Protein AF-A0A966ZCV1-F1 (afdb_monomer)

pLDDT: mean 72.0, std 21.23, range [34.12, 98.06]

Foldseek 3Di:
DDDDDDDDDDDDDDDDDDDDDPPPPPDDQDPCNVVVVLVPDVVVVVPVPPDDLQPDEEELQVQDLANVSSLVSCVVSVYQEYEAAAHRVPRHGPLPDDLVVVVVSLVVCVVSNHAYDDDDDPVPPPRPSVVPSCVVNHD

Solvent-accessible surface area (backbone atoms only — not comparable to full-atom values): 8885 Å² total; per-residue (Å²): 135,89,85,87,84,88,81,88,85,89,81,83,83,87,85,91,82,78,92,72,85,79,76,79,73,82,73,81,73,49,74,65,55,53,52,52,56,44,71,74,34,74,63,51,64,73,51,72,76,71,82,46,54,59,70,40,68,46,50,38,56,77,61,16,68,37,62,68,44,20,51,51,43,32,60,76,63,49,38,34,33,32,28,84,57,34,43,35,78,71,68,46,49,55,81,75,52,57,68,70,59,54,51,50,54,49,50,54,37,48,77,69,65,38,38,71,54,75,88,88,44,89,93,63,70,85,57,73,68,55,70,61,62,50,61,74,63,76,112

Secondary structure (DSSP, 8-state):
------------------------------HHHHHHHHHTSHHHHHHTT---GGG-EEEHHHH-SSHHHHHHHHHHTT--EEE-SB-TTT--BGGGS-HHHHHHHHHHHHHTTPEEE----GGGTT-TTHHHHGGGT--

Nearest PDB structures (foldseek):
  7wub-assembly1_D  TM=2.943E-01  e=2.366E+00  Homo sapiens
  7wub-assembly1_A  TM=2.943E-01  e=2.366E+00  Homo sapiens
  7wub-assembly1_C  TM=2.943E-01  e=2.221E+00  Homo sapiens
  8u8i-assembly1_A  TM=2.867E-01  e=3.243E+00  Saccharomyces cerevisiae
  8u9c-assembly1_E  TM=2.258E-01  e=7.841E+00  Saccharomyces cerevisiae

Structure (mmCIF, N/CA/C/O backbone):
data_AF-A0A966ZCV1-F1
#
_entry.id   AF-A0A966ZCV1-F1
#
loop_
_atom_site.group_PDB
_atom_site.id
_atom_site.type_symbol
_atom_site.label_atom_id
_atom_site.label_alt_id
_atom_site.label_comp_id
_atom_site.label_asym_id
_atom_site.label_entity_id
_atom_site.label_seq_id
_atom_site.pdbx_PDB_ins_code
_atom_site.Cartn_x
_atom_site.Cartn_y
_atom_site.Cartn_z
_atom_site.occupancy
_atom_site.B_iso_or_equiv
_atom_site.auth_seq_id
_atom_site.auth_comp_id
_atom_site.auth_asym_id
_atom_site.auth_atom_id
_atom_site.pdbx_PDB_model_num
ATOM 1 N N . MET A 1 1 ? 57.402 56.698 11.425 1.00 35.59 1 MET A N 1
ATOM 2 C CA . MET A 1 1 ? 58.345 57.294 10.450 1.00 35.59 1 MET A CA 1
ATOM 3 C C . MET A 1 1 ? 59.356 56.207 10.117 1.00 35.59 1 MET A C 1
ATOM 5 O O . MET A 1 1 ? 59.869 55.633 11.069 1.00 35.59 1 MET A O 1
ATOM 9 N N . PRO A 1 2 ? 59.518 55.816 8.841 1.00 43.66 2 PRO A N 1
ATOM 10 C CA . PRO A 1 2 ? 59.877 56.729 7.763 1.00 43.66 2 PRO A CA 1
ATOM 11 C C . PRO A 1 2 ? 58.831 56.840 6.648 1.00 43.66 2 PRO A C 1
ATOM 13 O O . PRO A 1 2 ? 58.009 55.958 6.423 1.00 43.66 2 PRO A O 1
ATOM 16 N N . VAL A 1 3 ? 58.894 57.990 5.987 1.00 44.41 3 VAL A N 1
ATOM 17 C CA . VAL A 1 3 ? 58.173 58.397 4.782 1.00 44.41 3 VAL A CA 1
ATOM 18 C C . VAL A 1 3 ? 59.139 58.252 3.615 1.00 44.41 3 VAL A C 1
ATOM 20 O O . VAL A 1 3 ? 60.256 58.739 3.738 1.00 44.41 3 VAL A O 1
ATOM 23 N N . TRP A 1 4 ? 58.694 57.692 2.488 1.00 34.38 4 TRP A N 1
ATOM 24 C CA . TRP A 1 4 ? 59.215 58.037 1.161 1.00 34.38 4 TRP A CA 1
ATOM 25 C C . TRP A 1 4 ? 58.061 58.090 0.149 1.00 34.38 4 TRP A C 1
ATOM 27 O O . TRP A 1 4 ? 57.163 57.251 0.154 1.00 34.38 4 TRP A O 1
ATOM 37 N N . ARG A 1 5 ? 58.071 59.159 -0.652 1.00 39.53 5 ARG A N 1
ATOM 38 C CA . ARG A 1 5 ? 57.064 59.608 -1.629 1.00 39.53 5 ARG A CA 1
ATOM 39 C C . ARG A 1 5 ? 57.612 59.422 -3.058 1.00 39.53 5 ARG A C 1
ATOM 41 O O . ARG A 1 5 ? 58.823 59.291 -3.202 1.00 39.53 5 ARG A O 1
ATOM 48 N N . ASN A 1 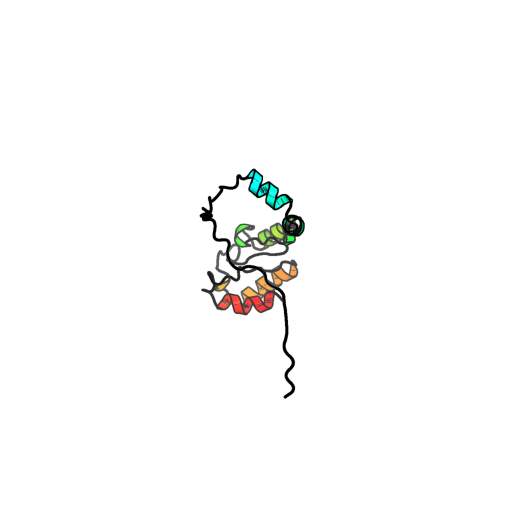6 ? 56.723 59.601 -4.050 1.00 38.50 6 ASN A N 1
ATOM 49 C CA . ASN A 1 6 ? 56.922 59.786 -5.512 1.00 38.50 6 ASN A CA 1
ATOM 50 C C . ASN A 1 6 ? 57.023 58.510 -6.377 1.00 38.50 6 ASN A C 1
ATOM 52 O O . ASN A 1 6 ? 57.717 57.584 -5.998 1.00 38.50 6 ASN A O 1
ATOM 56 N N . SER A 1 7 ? 56.441 58.386 -7.581 1.00 38.06 7 SER A N 1
ATOM 57 C CA . SER A 1 7 ? 55.589 59.244 -8.435 1.00 38.06 7 SER A CA 1
ATOM 58 C C . SER A 1 7 ? 55.124 58.437 -9.667 1.00 38.06 7 SER A C 1
ATOM 60 O O . SER A 1 7 ? 55.887 57.609 -10.150 1.00 38.06 7 SER A O 1
ATOM 62 N N . GLY A 1 8 ? 53.954 58.771 -10.236 1.00 34.47 8 GLY A N 1
ATOM 63 C CA . GLY A 1 8 ? 53.488 58.350 -11.578 1.00 34.47 8 GLY A CA 1
ATOM 64 C C . GLY A 1 8 ? 52.811 56.971 -11.592 1.00 34.47 8 GLY A C 1
ATOM 65 O O . GLY A 1 8 ? 53.382 56.002 -11.127 1.00 34.47 8 GLY A O 1
ATOM 66 N N . ILE A 1 9 ? 51.577 56.794 -12.068 1.00 38.69 9 ILE A N 1
ATOM 67 C CA . ILE A 1 9 ? 51.141 57.019 -13.451 1.00 38.69 9 ILE A CA 1
ATOM 68 C C . ILE A 1 9 ? 49.668 57.464 -13.497 1.00 38.69 9 ILE A C 1
ATOM 70 O O . ILE A 1 9 ? 48.799 56.969 -12.785 1.00 38.69 9 ILE A O 1
ATOM 74 N N . ILE A 1 10 ? 49.444 58.425 -14.386 1.00 40.06 10 ILE A N 1
ATOM 75 C CA . ILE A 1 10 ? 48.185 58.984 -14.874 1.00 40.06 10 ILE A CA 1
ATOM 76 C C . ILE A 1 10 ? 47.432 57.931 -15.697 1.00 40.06 10 ILE A C 1
ATOM 78 O O . ILE A 1 10 ? 48.041 57.354 -16.589 1.00 40.06 10 ILE A O 1
ATOM 82 N N . ALA A 1 11 ? 46.120 57.765 -15.488 1.00 35.81 11 ALA A N 1
ATOM 83 C CA . ALA A 1 11 ? 45.141 57.714 -16.586 1.00 35.81 11 ALA A CA 1
ATOM 84 C C . ALA A 1 11 ? 43.693 57.590 -16.074 1.00 35.81 11 ALA A C 1
ATOM 86 O O . ALA A 1 11 ? 43.218 56.523 -15.704 1.00 35.81 11 ALA A O 1
ATOM 87 N N . MET A 1 12 ? 43.008 58.730 -16.147 1.00 34.12 12 MET A N 1
ATOM 88 C CA . MET A 1 12 ? 41.709 58.887 -16.807 1.00 34.12 12 MET A CA 1
ATOM 89 C C . MET A 1 12 ? 40.497 58.126 -16.252 1.00 34.12 12 MET A C 1
ATOM 91 O O . MET A 1 12 ? 40.098 57.050 -16.687 1.00 34.12 12 MET A O 1
ATOM 95 N N . MET A 1 13 ? 39.832 58.838 -15.351 1.00 39.19 13 MET A N 1
ATOM 96 C CA . MET A 1 13 ? 38.402 58.764 -15.108 1.00 39.19 13 MET A CA 1
ATOM 97 C C . MET A 1 13 ? 37.639 59.413 -16.293 1.00 39.19 13 MET A C 1
ATOM 99 O O . MET A 1 13 ? 38.127 60.376 -16.883 1.00 39.19 13 MET A O 1
ATOM 103 N N . HIS A 1 14 ? 36.421 58.916 -16.544 1.00 43.47 14 HIS A N 1
ATOM 104 C CA . HIS A 1 14 ? 35.349 59.407 -17.437 1.00 43.47 14 HIS A CA 1
ATOM 105 C C . HIS A 1 14 ? 35.349 58.961 -18.912 1.00 43.47 14 HIS A C 1
ATOM 107 O O . HIS A 1 14 ? 35.950 59.580 -19.782 1.00 43.47 14 HIS A O 1
ATOM 113 N N . SER A 1 15 ? 34.476 57.992 -19.212 1.00 34.22 15 SER A N 1
ATOM 114 C CA . SER A 1 15 ? 33.626 58.070 -20.403 1.00 34.22 15 SER A CA 1
ATOM 115 C C . SER A 1 15 ? 32.217 57.579 -20.066 1.00 34.22 15 SER A C 1
ATOM 117 O O . SER A 1 15 ? 31.967 56.405 -19.801 1.00 34.22 15 SER A O 1
ATOM 119 N N . THR A 1 16 ? 31.307 58.542 -19.989 1.00 55.69 16 THR A N 1
ATOM 120 C CA . THR A 1 16 ? 29.856 58.402 -19.874 1.00 55.69 16 THR A CA 1
ATOM 121 C C . THR A 1 16 ? 29.254 58.054 -21.228 1.00 55.69 16 THR A C 1
ATOM 123 O O . THR A 1 16 ? 29.326 58.883 -22.129 1.00 55.69 16 THR A O 1
ATOM 126 N N . THR A 1 17 ? 28.628 56.883 -21.369 1.00 40.09 17 THR A N 1
ATOM 127 C CA . THR A 1 17 ? 27.528 56.532 -22.306 1.00 40.09 17 THR A CA 1
ATOM 128 C C . THR A 1 17 ? 27.367 55.004 -22.234 1.00 40.09 17 THR A C 1
ATOM 130 O O . THR A 1 17 ? 28.346 54.285 -22.156 1.00 40.09 17 THR A O 1
ATOM 133 N N . SER A 1 18 ? 26.202 54.373 -22.216 1.00 38.47 18 SER A N 1
ATOM 134 C CA . SER A 1 18 ? 24.927 54.718 -22.815 1.00 38.47 18 SER A CA 1
ATOM 135 C C . SER A 1 18 ? 23.831 53.853 -22.185 1.00 38.47 18 SER A C 1
ATOM 137 O O . SER A 1 18 ? 24.041 52.721 -21.750 1.00 38.47 18 SER A O 1
ATOM 139 N N . LEU A 1 19 ? 22.640 54.434 -22.146 1.00 50.75 19 LEU A N 1
ATOM 140 C CA . LEU A 1 19 ? 21.374 53.801 -21.822 1.00 50.75 19 LEU A CA 1
ATOM 141 C C . LEU A 1 19 ? 21.131 52.583 -22.721 1.00 50.75 19 LEU A C 1
ATOM 143 O O . LEU A 1 19 ? 20.902 52.753 -23.911 1.00 50.75 19 LEU A O 1
ATOM 147 N N . LEU A 1 20 ? 21.047 51.382 -22.152 1.00 43.78 20 LEU A N 1
ATOM 148 C CA . LEU A 1 20 ? 20.292 50.286 -22.763 1.00 43.78 20 LEU A CA 1
ATOM 149 C C . LEU A 1 20 ? 19.489 49.562 -21.685 1.00 43.78 20 LEU A C 1
ATOM 151 O O . LEU A 1 20 ? 19.873 48.543 -21.116 1.00 43.78 20 LEU A O 1
ATOM 155 N N . ARG A 1 21 ? 18.336 50.179 -21.423 1.00 50.69 21 ARG A N 1
ATOM 156 C CA . ARG A 1 21 ? 17.046 49.580 -21.077 1.00 50.69 21 ARG A CA 1
ATOM 157 C C . ARG A 1 21 ? 16.995 48.099 -21.497 1.00 50.69 21 ARG A C 1
ATOM 159 O O . ARG A 1 21 ? 16.573 47.780 -22.604 1.00 50.69 21 ARG A O 1
ATOM 166 N N . ARG A 1 22 ? 17.425 47.181 -20.622 1.00 46.59 22 ARG A N 1
ATOM 167 C CA . ARG A 1 22 ? 17.200 45.737 -20.791 1.00 46.59 22 ARG A CA 1
ATOM 168 C C . ARG A 1 22 ? 15.726 45.462 -20.518 1.00 46.59 22 ARG A C 1
ATOM 170 O O . ARG A 1 22 ? 15.335 45.054 -19.431 1.00 46.59 22 ARG A O 1
ATOM 177 N N . SER A 1 23 ? 14.903 45.731 -21.525 1.00 48.97 23 SER A N 1
ATOM 178 C CA . SER A 1 23 ? 13.577 45.147 -21.650 1.00 48.97 23 SER A CA 1
ATOM 179 C C . SER A 1 23 ? 13.747 43.630 -21.687 1.00 48.97 23 SER A C 1
ATOM 181 O O . SER A 1 23 ? 14.140 43.064 -22.709 1.00 48.97 23 SER A O 1
ATOM 183 N N . LEU A 1 24 ? 13.497 42.979 -20.554 1.00 53.31 24 LEU A N 1
ATOM 184 C CA . LEU A 1 24 ? 13.295 41.540 -20.476 1.00 53.31 24 LEU A CA 1
ATOM 185 C C . LEU A 1 24 ? 12.029 41.210 -21.273 1.00 53.31 24 LEU A C 1
ATOM 187 O O . LEU A 1 24 ? 10.924 41.185 -20.739 1.00 53.31 24 LEU A O 1
ATOM 191 N N . LEU A 1 25 ? 12.186 40.999 -22.578 1.00 52.50 25 LEU A N 1
ATOM 192 C CA . LEU A 1 25 ? 11.193 40.290 -23.367 1.00 52.50 25 LEU A CA 1
ATOM 193 C C . LEU A 1 25 ? 11.126 38.873 -22.798 1.00 52.50 25 LEU A C 1
ATOM 195 O O . LEU A 1 25 ? 12.053 38.082 -22.975 1.00 52.50 25 LEU A O 1
ATOM 199 N N . LEU A 1 26 ? 10.034 38.574 -22.095 1.00 58.66 26 LEU A N 1
ATOM 200 C CA . LEU A 1 26 ? 9.597 37.216 -21.787 1.00 58.66 26 LEU A CA 1
ATOM 201 C C . LEU A 1 26 ? 9.364 36.490 -23.117 1.00 58.66 26 LEU A C 1
ATOM 203 O O . LEU A 1 26 ? 8.262 36.467 -23.658 1.00 58.66 26 LEU A O 1
ATOM 207 N N . ARG A 1 27 ? 10.441 35.944 -23.686 1.00 68.75 27 ARG A N 1
ATOM 208 C CA . ARG A 1 27 ? 10.376 35.038 -24.829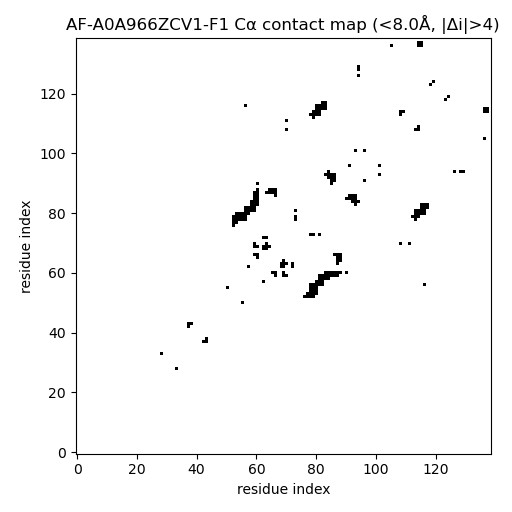 1.00 68.75 27 ARG A CA 1
ATOM 209 C C . ARG A 1 27 ? 9.625 33.791 -24.371 1.00 68.75 27 ARG A C 1
ATOM 211 O O . ARG A 1 27 ? 10.090 33.085 -23.478 1.00 68.75 27 ARG A O 1
ATOM 218 N N . SER A 1 28 ? 8.472 33.525 -24.974 1.00 72.69 28 SER A N 1
ATOM 219 C CA . SER A 1 28 ? 7.804 32.236 -24.838 1.00 72.69 28 SER A CA 1
ATOM 220 C C . SER A 1 28 ? 8.681 31.178 -25.505 1.00 72.69 28 SER A C 1
ATOM 222 O O . SER A 1 28 ? 8.914 31.212 -26.710 1.00 72.69 28 SER A O 1
ATOM 224 N N . LEU A 1 29 ? 9.220 30.256 -24.709 1.00 76.75 29 LEU A N 1
ATOM 225 C CA . LEU A 1 29 ? 9.943 29.109 -25.249 1.00 76.75 29 LEU A CA 1
ATOM 226 C C . LEU A 1 29 ? 8.937 28.177 -25.921 1.00 76.75 29 LEU A C 1
ATOM 228 O O . LEU A 1 29 ? 7.934 27.787 -25.317 1.00 76.75 29 LEU A O 1
ATOM 232 N N . SER A 1 30 ? 9.204 27.784 -27.162 1.00 82.00 30 SER A N 1
ATOM 233 C CA . SER A 1 30 ? 8.428 26.731 -27.805 1.00 82.00 30 SER A CA 1
ATOM 234 C C . SER A 1 30 ? 8.668 25.395 -27.095 1.00 82.00 30 SER A C 1
ATOM 236 O O . SER A 1 30 ? 9.737 25.141 -26.534 1.00 82.00 30 SER A O 1
ATOM 238 N N . ARG A 1 31 ? 7.691 24.478 -27.159 1.00 72.44 31 ARG A N 1
ATOM 239 C CA . ARG A 1 31 ? 7.836 23.117 -26.604 1.00 72.44 31 ARG A CA 1
ATOM 240 C C . ARG A 1 31 ? 9.115 22.433 -27.108 1.00 72.44 31 ARG A C 1
ATOM 242 O O . ARG A 1 31 ? 9.744 21.701 -26.358 1.00 72.44 31 ARG A O 1
ATOM 249 N N . ARG A 1 32 ? 9.513 22.679 -28.361 1.00 76.75 32 ARG A N 1
ATOM 250 C CA . ARG A 1 32 ? 10.725 22.100 -28.961 1.00 76.75 32 ARG A CA 1
ATOM 251 C C . ARG A 1 32 ? 12.005 22.695 -28.379 1.00 76.75 32 ARG A C 1
ATOM 253 O O . ARG A 1 32 ? 12.934 21.942 -28.122 1.00 76.75 32 ARG A O 1
ATOM 260 N N . GLU A 1 33 ? 12.040 23.997 -28.114 1.00 77.12 33 GLU A N 1
ATOM 261 C CA . GLU A 1 33 ? 13.178 24.647 -27.449 1.00 77.12 33 GLU A CA 1
ATOM 262 C C . GLU A 1 33 ? 13.291 24.211 -25.984 1.00 77.12 33 GLU A C 1
ATOM 264 O O . GLU A 1 33 ? 14.386 23.912 -25.509 1.00 77.12 33 GLU A O 1
ATOM 269 N N . LEU A 1 34 ? 12.163 24.073 -25.281 1.00 72.81 34 LEU A N 1
ATOM 270 C CA . LEU A 1 34 ? 12.137 23.531 -23.920 1.00 72.81 34 LEU A CA 1
ATOM 271 C C . LEU A 1 34 ? 12.634 22.075 -23.878 1.00 72.81 34 LEU A C 1
ATOM 273 O O . LEU A 1 34 ? 13.466 21.719 -23.051 1.00 72.81 34 LEU A O 1
ATOM 277 N N . LEU A 1 35 ? 12.170 21.223 -24.795 1.00 74.81 35 LEU A N 1
ATOM 278 C CA . LEU A 1 35 ? 12.628 19.833 -24.870 1.00 74.81 35 LEU A CA 1
ATOM 279 C C . LEU A 1 35 ? 14.095 19.722 -25.328 1.00 74.81 35 LEU A C 1
ATOM 281 O O . LEU A 1 35 ? 14.825 18.872 -24.823 1.00 74.81 35 LEU A O 1
ATOM 285 N N . GLY A 1 36 ? 14.545 20.590 -26.238 1.00 71.00 36 GLY A N 1
ATOM 286 C CA . GLY A 1 36 ? 15.928 20.633 -26.723 1.00 71.00 36 GLY A CA 1
ATOM 287 C C . GLY A 1 36 ? 16.924 21.091 -25.654 1.00 71.00 36 GLY A C 1
ATOM 288 O O . GLY A 1 36 ? 17.992 20.501 -25.512 1.00 71.00 36 GLY A O 1
ATOM 289 N N . THR A 1 37 ? 16.552 22.087 -24.845 1.00 64.81 37 THR A N 1
ATOM 290 C CA . THR A 1 37 ? 17.359 22.551 -23.701 1.00 64.81 37 THR A CA 1
ATOM 291 C C . THR A 1 37 ? 17.445 21.506 -22.587 1.00 64.81 37 THR A C 1
ATOM 293 O O . THR A 1 37 ? 18.511 21.325 -22.002 1.00 64.81 37 THR A O 1
ATOM 296 N N . LEU A 1 38 ? 16.372 20.746 -22.343 1.00 59.53 38 LEU A N 1
ATOM 297 C CA . LEU A 1 38 ? 16.390 19.612 -21.414 1.00 59.53 38 LEU A CA 1
ATOM 298 C C . LEU A 1 38 ? 17.258 18.448 -21.916 1.00 59.53 38 LEU A C 1
ATOM 300 O O . LEU A 1 38 ? 17.905 17.789 -21.108 1.00 59.53 38 LEU A O 1
ATOM 304 N N . ALA A 1 39 ? 17.319 18.201 -23.227 1.00 59.06 39 ALA A N 1
ATOM 305 C CA . ALA A 1 39 ? 18.124 17.118 -23.798 1.00 59.06 39 ALA A CA 1
ATOM 306 C C . ALA A 1 39 ? 19.644 17.329 -23.647 1.00 59.06 39 ALA A C 1
ATOM 308 O O . ALA A 1 39 ? 20.383 16.348 -23.577 1.00 59.06 39 ALA A O 1
ATOM 309 N N . ALA A 1 40 ? 20.102 18.583 -23.563 1.00 58.47 40 ALA A N 1
ATOM 310 C CA . ALA A 1 40 ? 21.506 18.945 -23.341 1.00 58.47 40 ALA A CA 1
ATOM 311 C C . ALA A 1 40 ? 21.873 19.116 -21.852 1.00 58.47 40 ALA A C 1
ATOM 313 O O . ALA A 1 40 ? 23.045 19.293 -21.519 1.00 58.47 40 ALA A O 1
ATOM 314 N N . ALA A 1 41 ? 20.895 19.066 -20.940 1.00 59.34 41 ALA A N 1
ATOM 315 C CA . ALA A 1 41 ? 21.141 19.201 -19.512 1.00 59.34 41 ALA A CA 1
ATOM 316 C C . ALA A 1 41 ? 21.666 17.873 -18.920 1.00 59.34 41 ALA A C 1
ATOM 318 O O . ALA A 1 41 ? 20.984 16.849 -19.036 1.00 59.34 41 ALA A O 1
ATOM 319 N N . PRO A 1 42 ? 22.795 17.867 -18.179 1.00 59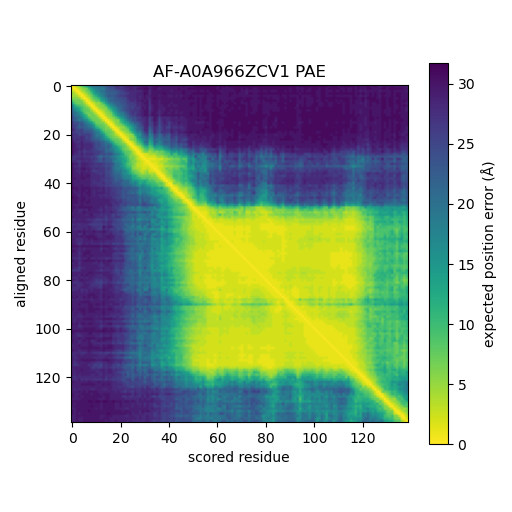.56 42 PRO A N 1
ATOM 320 C CA . PRO A 1 42 ? 23.292 16.682 -17.460 1.00 59.56 42 PRO A CA 1
ATOM 321 C C . PRO A 1 42 ? 22.242 16.062 -16.522 1.00 59.56 42 PRO A C 1
ATOM 323 O O . PRO A 1 42 ? 22.253 14.864 -16.240 1.00 59.56 42 PRO A O 1
ATOM 326 N N . LEU A 1 43 ? 21.288 16.883 -16.071 1.00 56.25 43 LEU A N 1
ATOM 327 C CA . LEU A 1 43 ? 20.161 16.478 -15.240 1.00 56.25 43 LEU A CA 1
ATOM 328 C C . LEU A 1 43 ? 19.229 15.484 -15.947 1.00 56.25 43 LEU A C 1
ATOM 330 O O . LEU A 1 43 ? 18.767 14.548 -15.303 1.00 56.25 43 LEU A O 1
ATOM 334 N N . ALA A 1 44 ? 18.986 15.608 -17.255 1.00 54.81 44 ALA A N 1
ATOM 335 C CA . ALA A 1 44 ? 18.119 14.668 -17.968 1.00 54.81 44 ALA A CA 1
ATOM 336 C C . ALA A 1 44 ? 18.726 13.256 -18.023 1.00 54.81 44 ALA A C 1
ATOM 338 O O . ALA A 1 44 ? 18.004 12.268 -17.883 1.00 54.81 44 ALA A O 1
ATOM 339 N N . GLN A 1 45 ? 20.055 13.147 -18.120 1.00 58.12 45 GLN A N 1
ATOM 340 C CA . GLN A 1 45 ? 20.765 11.871 -18.006 1.00 58.12 45 GLN A CA 1
ATOM 341 C C . GLN A 1 45 ? 20.676 11.305 -16.576 1.00 58.12 45 GLN A C 1
ATOM 343 O O . GLN A 1 45 ? 20.499 10.103 -16.404 1.00 58.12 45 GLN A O 1
ATOM 348 N N . ALA A 1 46 ? 20.698 12.163 -15.549 1.00 60.34 46 ALA A N 1
ATOM 349 C CA . ALA A 1 46 ? 20.559 11.754 -14.150 1.00 60.34 46 ALA A CA 1
ATOM 350 C C . ALA A 1 46 ? 19.153 11.238 -13.779 1.00 60.34 46 ALA A C 1
ATOM 352 O O . ALA A 1 46 ? 19.003 10.633 -12.717 1.00 60.34 46 ALA A O 1
ATOM 353 N N . PHE A 1 47 ? 18.125 11.470 -14.604 1.00 56.75 47 PHE A N 1
ATOM 354 C CA . PHE A 1 47 ? 16.760 10.957 -14.397 1.00 56.75 47 PHE A CA 1
ATOM 355 C C . PHE A 1 47 ? 16.373 9.804 -15.333 1.00 56.75 47 PHE A C 1
ATOM 357 O O . PHE A 1 47 ? 15.400 9.101 -15.044 1.00 56.75 47 PHE A O 1
ATOM 364 N N . ARG A 1 48 ? 17.138 9.555 -16.407 1.00 55.78 48 ARG A N 1
ATOM 365 C CA . ARG A 1 48 ? 16.977 8.386 -17.287 1.00 55.78 48 ARG A CA 1
ATOM 366 C C . ARG A 1 48 ? 17.307 7.102 -16.512 1.00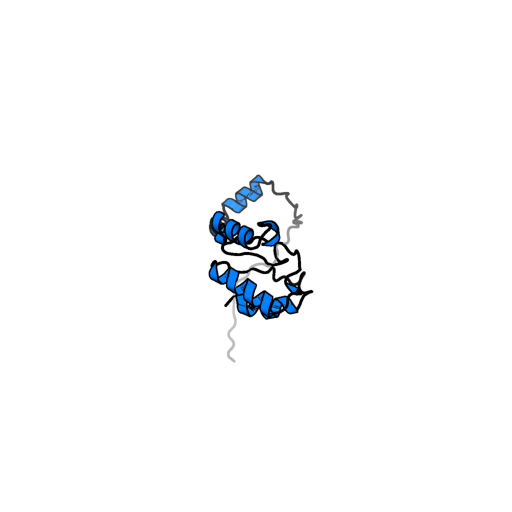 55.78 48 ARG A C 1
ATOM 368 O O . ARG A 1 48 ? 18.443 6.651 -16.497 1.00 55.78 48 ARG A O 1
ATOM 375 N N . GLY A 1 49 ? 16.305 6.541 -15.832 1.00 59.66 49 GLY A N 1
ATOM 376 C CA . GLY A 1 49 ? 16.394 5.262 -15.112 1.00 59.66 49 GLY A CA 1
ATOM 377 C C . GLY A 1 49 ? 15.926 5.273 -13.653 1.00 59.66 49 GLY A C 1
ATOM 378 O O . GLY A 1 49 ? 15.949 4.229 -13.010 1.00 59.66 49 GLY A O 1
ATOM 379 N N . LYS A 1 50 ? 15.489 6.416 -13.104 1.00 66.12 50 LYS A N 1
ATOM 380 C CA . LYS A 1 50 ? 15.125 6.502 -11.674 1.00 66.12 50 LYS A CA 1
ATOM 381 C C . LYS A 1 50 ? 13.708 6.040 -11.339 1.00 66.12 50 LYS A C 1
ATOM 383 O O . LYS A 1 50 ? 13.458 5.683 -10.191 1.00 66.12 50 LYS A O 1
ATOM 388 N N . ILE A 1 51 ? 12.795 6.033 -12.311 1.00 77.25 51 ILE A N 1
ATOM 389 C CA . ILE A 1 51 ? 11.417 5.579 -12.099 1.00 77.25 51 ILE A CA 1
ATOM 390 C C . ILE A 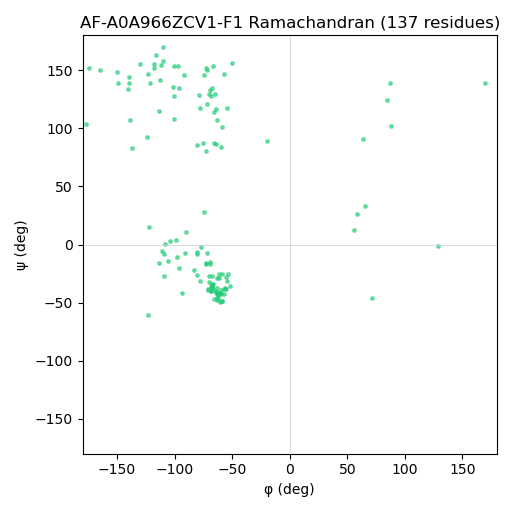1 51 ? 11.294 4.160 -12.641 1.00 77.25 51 ILE A C 1
ATOM 392 O O . ILE A 1 51 ? 11.309 3.930 -13.848 1.00 77.25 51 ILE A O 1
ATOM 396 N N . THR A 1 52 ? 11.188 3.206 -11.725 1.00 84.06 52 THR A N 1
ATOM 397 C CA . THR A 1 52 ? 10.935 1.793 -12.018 1.00 84.06 52 THR A CA 1
ATOM 398 C C . THR A 1 52 ? 9.591 1.410 -11.406 1.00 84.06 52 THR A C 1
ATOM 400 O O . THR A 1 52 ? 9.102 2.094 -10.512 1.00 84.06 52 THR A O 1
ATOM 403 N N . LYS A 1 53 ? 8.975 0.296 -11.820 1.00 82.81 53 LYS A N 1
ATOM 404 C CA . LYS A 1 53 ? 7.749 -0.194 -11.147 1.00 82.81 53 LYS A CA 1
ATOM 405 C C . LYS A 1 53 ? 7.966 -0.379 -9.638 1.00 82.81 53 LYS A C 1
ATOM 407 O O . LYS A 1 53 ? 7.096 -0.102 -8.826 1.00 82.81 53 LYS A O 1
ATOM 412 N N . ALA A 1 54 ? 9.196 -0.716 -9.272 1.00 82.38 54 ALA A N 1
ATOM 413 C CA . ALA A 1 54 ? 9.660 -0.886 -7.909 1.00 82.38 54 ALA A CA 1
ATOM 414 C C . ALA A 1 54 ? 9.805 0.430 -7.106 1.00 82.38 54 ALA A C 1
ATOM 416 O O . ALA A 1 54 ? 10.117 0.367 -5.913 1.00 82.38 54 ALA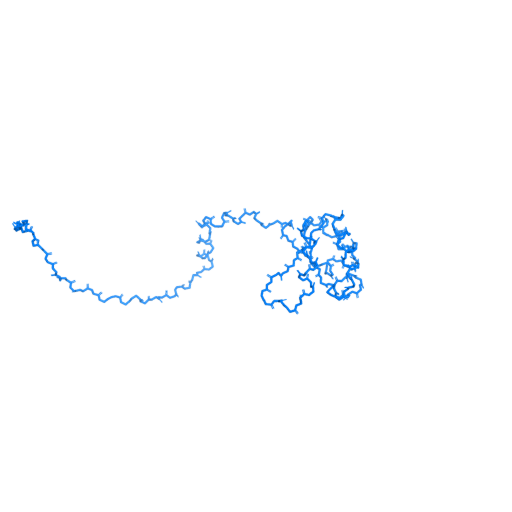 A O 1
ATOM 417 N N . SER A 1 55 ? 9.647 1.597 -7.747 1.00 82.44 55 SER A N 1
ATOM 418 C CA . SER A 1 55 ? 9.573 2.929 -7.125 1.00 82.44 55 SER A CA 1
ATOM 419 C C . SER A 1 55 ? 8.163 3.530 -7.159 1.00 82.44 55 SER A C 1
ATOM 421 O O . SER A 1 55 ? 7.994 4.663 -6.720 1.00 82.44 55 SER A O 1
ATOM 423 N N . LEU A 1 56 ? 7.177 2.816 -7.711 1.00 89.62 56 LEU A N 1
ATOM 424 C CA . LEU A 1 56 ? 5.774 3.215 -7.677 1.00 89.62 56 LEU A CA 1
ATOM 425 C C . LEU A 1 56 ? 5.092 2.601 -6.455 1.00 89.62 56 LEU A C 1
ATOM 427 O O . LEU A 1 56 ? 5.404 1.473 -6.062 1.00 89.62 56 LEU A O 1
ATOM 431 N N . SER A 1 57 ? 4.151 3.351 -5.894 1.00 91.56 57 SER A N 1
ATOM 432 C CA . SER A 1 57 ? 3.208 2.894 -4.884 1.00 91.56 57 SER A CA 1
ATOM 433 C C . SER A 1 57 ? 1.797 2.864 -5.463 1.00 91.56 57 SER A C 1
ATOM 435 O O . SER A 1 57 ? 1.481 3.574 -6.421 1.00 91.56 57 SER A O 1
ATOM 437 N N . ALA A 1 58 ? 0.946 2.018 -4.893 1.00 94.06 58 ALA A N 1
ATOM 438 C CA . ALA A 1 58 ? -0.460 1.951 -5.255 1.00 94.06 58 ALA A CA 1
ATOM 439 C C . ALA A 1 58 ? -1.328 1.768 -4.010 1.00 94.06 58 ALA A C 1
ATOM 441 O O . ALA A 1 58 ? -0.937 1.085 -3.062 1.00 94.06 58 ALA A O 1
ATOM 442 N N . LEU A 1 59 ? -2.509 2.384 -4.026 1.00 94.00 59 LEU A N 1
ATOM 443 C CA . LEU A 1 59 ? -3.490 2.272 -2.953 1.00 94.00 59 LEU A CA 1
ATOM 444 C C . LEU A 1 59 ? -4.122 0.878 -2.960 1.00 94.00 59 LEU A C 1
ATOM 446 O O . LEU A 1 59 ? -4.733 0.472 -3.950 1.00 94.00 59 LEU A O 1
ATOM 450 N N . THR A 1 60 ? -3.982 0.165 -1.845 1.00 95.00 60 THR A N 1
ATOM 451 C CA . THR A 1 60 ? -4.475 -1.216 -1.676 1.00 95.00 60 THR A CA 1
ATOM 452 C C . THR A 1 60 ? -5.976 -1.352 -1.938 1.00 95.00 60 THR A C 1
ATOM 454 O O . THR A 1 60 ? -6.395 -2.297 -2.598 1.00 95.00 60 THR A O 1
ATOM 457 N N . ASP A 1 61 ? -6.774 -0.363 -1.534 1.00 94.44 61 ASP A N 1
ATOM 458 C CA . ASP A 1 61 ? -8.226 -0.312 -1.741 1.00 94.44 61 ASP A CA 1
ATOM 459 C C . ASP A 1 61 ? -8.656 0.068 -3.174 1.00 94.44 61 ASP A C 1
ATOM 461 O O . ASP A 1 61 ? -9.852 0.137 -3.454 1.00 94.44 61 ASP A O 1
ATOM 465 N N . GLN A 1 62 ? -7.710 0.350 -4.079 1.00 95.31 62 GLN A N 1
ATOM 466 C CA . GLN A 1 62 ? -7.973 0.650 -5.496 1.00 95.31 62 GLN A CA 1
ATOM 467 C C . GLN A 1 62 ? -7.524 -0.467 -6.440 1.00 95.31 62 GLN A C 1
ATOM 469 O O . GLN A 1 62 ? -8.073 -0.610 -7.531 1.00 95.31 62 GLN A O 1
ATOM 474 N N . ILE A 1 63 ? -6.521 -1.247 -6.038 1.00 95.75 63 ILE A N 1
ATOM 475 C CA . ILE A 1 63 ? -5.911 -2.289 -6.879 1.00 95.75 63 ILE A CA 1
ATOM 476 C C . ILE A 1 63 ? -6.449 -3.697 -6.600 1.00 95.75 63 ILE A C 1
ATOM 478 O O . ILE A 1 63 ? -6.181 -4.611 -7.375 1.00 95.75 63 ILE A O 1
ATOM 482 N N . GLY A 1 64 ? -7.214 -3.877 -5.523 1.00 95.69 64 GLY A N 1
ATOM 483 C CA . GLY A 1 64 ? -7.880 -5.132 -5.190 1.00 95.69 64 GLY A CA 1
ATOM 484 C C . GLY A 1 64 ? -9.178 -4.887 -4.431 1.00 95.69 64 GLY A C 1
ATOM 485 O O . GLY A 1 64 ? -9.298 -3.917 -3.683 1.00 95.69 64 GLY A O 1
ATOM 486 N N . ARG A 1 65 ? -10.171 -5.764 -4.621 1.00 95.12 65 ARG A N 1
ATOM 487 C CA . ARG A 1 65 ? -11.388 -5.756 -3.792 1.00 95.12 65 ARG A CA 1
ATOM 488 C C . ARG A 1 65 ? -11.118 -6.396 -2.440 1.00 95.12 65 ARG A C 1
ATOM 490 O O . ARG A 1 65 ? -11.729 -5.986 -1.458 1.00 95.12 65 ARG A O 1
ATOM 497 N N . THR A 1 66 ? -10.198 -7.362 -2.429 1.00 95.81 66 THR A N 1
ATOM 498 C CA . THR A 1 66 ? -9.686 -8.055 -1.246 1.00 95.81 66 THR A CA 1
ATOM 499 C C . THR A 1 66 ? -8.237 -7.692 -0.949 1.00 95.81 66 THR A C 1
ATOM 501 O O . THR A 1 66 ? -7.492 -7.285 -1.846 1.00 95.81 66 THR A O 1
ATOM 504 N N . GLN A 1 67 ? -7.813 -7.875 0.303 1.00 94.38 67 GLN A N 1
ATOM 505 C CA . GLN A 1 67 ? -6.414 -7.657 0.696 1.00 94.38 67 GLN A CA 1
ATOM 506 C C . GLN A 1 67 ? -5.483 -8.586 -0.095 1.00 94.38 67 GLN A C 1
ATOM 508 O O . GLN A 1 67 ? -4.465 -8.167 -0.649 1.00 94.38 67 GLN A O 1
ATOM 513 N N . ARG A 1 68 ? -5.909 -9.841 -0.251 1.00 96.38 68 ARG A N 1
ATOM 514 C CA . ARG A 1 68 ? -5.217 -10.853 -1.050 1.00 96.38 68 ARG A CA 1
ATOM 515 C C . ARG A 1 68 ? -5.102 -10.464 -2.525 1.00 96.38 68 ARG A C 1
ATOM 517 O O . ARG A 1 68 ? -4.044 -10.657 -3.117 1.00 96.38 68 ARG A O 1
ATOM 524 N N . GLU A 1 69 ? -6.159 -9.915 -3.126 1.00 97.62 69 GLU A N 1
ATOM 525 C CA . GLU A 1 69 ? -6.110 -9.410 -4.506 1.00 97.62 69 GLU A CA 1
ATOM 526 C C . GLU A 1 69 ? -5.136 -8.243 -4.650 1.00 97.62 69 GLU A C 1
ATOM 528 O O . GLU A 1 69 ? -4.373 -8.208 -5.613 1.00 97.62 69 GLU A O 1
ATOM 533 N N . ALA A 1 70 ? -5.115 -7.317 -3.688 1.00 97.12 70 ALA A N 1
ATOM 534 C CA . ALA A 1 70 ? -4.194 -6.187 -3.721 1.00 97.12 70 ALA A CA 1
ATOM 535 C C . ALA A 1 70 ? -2.725 -6.641 -3.634 1.00 97.12 70 ALA A C 1
ATOM 537 O O . ALA A 1 70 ? -1.873 -6.144 -4.374 1.00 97.12 70 ALA A O 1
ATOM 538 N N . ILE A 1 71 ? -2.434 -7.634 -2.786 1.00 97.50 71 ILE A N 1
ATOM 539 C CA . ILE A 1 71 ? -1.111 -8.270 -2.689 1.00 97.50 71 ILE A CA 1
ATOM 540 C C . ILE A 1 71 ? -0.752 -8.974 -4.006 1.00 97.50 71 ILE A C 1
ATOM 542 O O . ILE A 1 71 ? 0.337 -8.766 -4.546 1.00 97.50 71 ILE A O 1
ATOM 546 N N . ALA A 1 72 ? -1.672 -9.765 -4.567 1.00 98.06 72 ALA A N 1
ATOM 547 C CA . ALA A 1 72 ? -1.458 -10.455 -5.838 1.00 98.06 72 ALA A CA 1
ATOM 548 C C . ALA A 1 72 ? -1.171 -9.470 -6.983 1.00 98.06 72 ALA A C 1
ATOM 550 O O . ALA A 1 72 ? -0.238 -9.685 -7.759 1.00 98.06 72 ALA A O 1
ATOM 551 N N . PHE A 1 73 ? -1.906 -8.356 -7.045 1.00 97.69 73 PHE A N 1
ATOM 552 C CA . PHE A 1 73 ? -1.661 -7.272 -7.993 1.00 97.69 73 PHE A CA 1
ATOM 553 C C . PHE A 1 73 ? -0.252 -6.693 -7.820 1.00 97.69 73 PHE A C 1
ATOM 555 O O . PHE A 1 73 ? 0.495 -6.558 -8.792 1.00 97.69 73 PHE A O 1
ATOM 562 N N . ALA A 1 74 ? 0.148 -6.377 -6.585 1.00 96.94 74 ALA A N 1
ATOM 563 C CA . ALA A 1 74 ? 1.468 -5.819 -6.314 1.00 96.94 74 ALA A CA 1
ATOM 564 C C . ALA A 1 74 ? 2.589 -6.742 -6.820 1.00 96.94 74 ALA A C 1
ATOM 566 O O . ALA A 1 74 ? 3.513 -6.275 -7.490 1.00 96.94 74 ALA A O 1
ATOM 567 N N . HIS A 1 75 ? 2.466 -8.055 -6.608 1.00 96.75 75 HIS A N 1
ATOM 568 C CA . HIS A 1 75 ? 3.405 -9.038 -7.150 1.00 96.75 75 HIS A CA 1
ATOM 569 C C . HIS A 1 75 ? 3.367 -9.127 -8.677 1.00 96.75 75 HIS A C 1
ATOM 571 O O . HIS A 1 75 ? 4.422 -9.083 -9.311 1.00 96.75 75 HIS A O 1
ATOM 577 N N . GLN A 1 76 ? 2.174 -9.198 -9.272 1.00 96.94 76 GLN A N 1
ATOM 578 C CA . GLN A 1 76 ? 1.988 -9.288 -10.722 1.00 96.94 76 GLN A CA 1
ATOM 579 C C . GLN A 1 76 ? 2.679 -8.135 -11.463 1.00 96.94 76 GLN A C 1
ATOM 581 O O . GLN A 1 76 ? 3.263 -8.335 -12.529 1.00 96.94 76 GLN A O 1
ATOM 586 N N . TYR A 1 77 ? 2.644 -6.930 -10.892 1.00 95.50 77 TYR A N 1
ATOM 587 C CA . TYR A 1 77 ? 3.230 -5.737 -11.502 1.00 95.50 77 TYR A CA 1
ATOM 588 C C . TYR A 1 77 ? 4.619 -5.373 -10.961 1.00 95.50 77 TYR A C 1
ATOM 590 O O . TYR A 1 77 ? 5.198 -4.380 -11.407 1.00 95.50 77 TYR A O 1
ATOM 598 N N . GLY A 1 78 ? 5.199 -6.181 -10.069 1.00 94.44 78 GLY A N 1
ATOM 599 C CA . GLY A 1 78 ? 6.536 -5.946 -9.515 1.00 94.44 78 GLY A CA 1
ATOM 600 C C . GLY A 1 78 ? 6.628 -4.679 -8.659 1.00 94.44 78 GLY A C 1
ATOM 601 O O . GLY A 1 78 ? 7.661 -4.001 -8.662 1.00 94.44 78 GLY A O 1
ATOM 602 N N . LEU A 1 79 ? 5.544 -4.332 -7.963 1.00 95.25 79 LEU A N 1
ATOM 603 C CA . LEU A 1 79 ? 5.528 -3.247 -6.988 1.00 95.25 79 LEU A CA 1
ATOM 604 C C . LEU A 1 79 ? 6.257 -3.687 -5.714 1.00 95.25 79 LEU A C 1
ATOM 606 O O . LEU A 1 79 ? 6.203 -4.847 -5.312 1.00 95.25 79 LEU A O 1
ATOM 610 N N . ARG A 1 80 ? 6.938 -2.740 -5.064 1.00 94.25 80 ARG A N 1
ATOM 611 C CA . ARG A 1 80 ? 7.542 -2.938 -3.731 1.00 94.25 80 ARG A CA 1
ATOM 612 C C . ARG A 1 80 ? 6.888 -2.092 -2.649 1.00 94.25 80 ARG A C 1
ATOM 614 O O . ARG A 1 80 ? 7.129 -2.339 -1.472 1.00 94.25 80 ARG A O 1
ATOM 621 N N . TRP A 1 81 ? 6.118 -1.087 -3.054 1.00 94.56 81 TRP A N 1
ATOM 622 C CA . TRP A 1 81 ? 5.486 -0.124 -2.169 1.00 94.56 81 TRP A CA 1
ATOM 623 C C . TRP A 1 81 ? 3.978 -0.158 -2.370 1.00 94.56 81 TRP A C 1
ATOM 625 O O . TRP A 1 81 ? 3.497 -0.232 -3.501 1.00 94.56 81 TRP A O 1
ATOM 635 N N . VAL A 1 82 ? 3.243 -0.076 -1.273 1.00 94.81 82 VAL A N 1
ATOM 636 C CA . VAL A 1 82 ? 1.792 0.081 -1.258 1.00 94.81 82 VAL A CA 1
ATOM 637 C C . VAL A 1 82 ? 1.411 1.227 -0.334 1.00 94.81 82 VAL A C 1
ATOM 639 O O . VAL A 1 82 ? 2.146 1.569 0.590 1.00 94.81 82 VAL A O 1
ATOM 642 N N . GLU A 1 83 ? 0.254 1.820 -0.584 1.00 91.75 83 GLU A N 1
ATOM 643 C CA . GLU A 1 83 ? -0.319 2.855 0.268 1.00 91.75 83 GLU A CA 1
ATOM 644 C C . GLU A 1 83 ? -1.591 2.350 0.933 1.00 91.75 83 GLU A C 1
ATOM 646 O O . GLU A 1 83 ? -2.397 1.610 0.355 1.00 91.75 83 GLU A O 1
ATOM 651 N N . LEU A 1 84 ? -1.738 2.759 2.187 1.00 90.94 84 LEU A N 1
ATOM 652 C CA . LEU A 1 84 ? -2.783 2.319 3.088 1.00 90.94 84 LEU A CA 1
ATOM 653 C C . LEU A 1 84 ? -3.692 3.503 3.397 1.00 90.94 84 LEU A C 1
ATOM 655 O O . LEU A 1 84 ? -3.266 4.480 4.010 1.00 90.94 84 LEU A O 1
ATOM 659 N N . ARG A 1 85 ? -4.948 3.404 2.961 1.00 88.56 85 ARG A N 1
ATOM 660 C CA . ARG A 1 85 ? -5.999 4.377 3.278 1.00 88.56 85 ARG A CA 1
ATOM 661 C C . ARG A 1 85 ? -7.167 3.678 3.948 1.00 88.56 85 ARG A C 1
ATOM 663 O O . ARG A 1 85 ? -7.463 3.949 5.106 1.00 88.56 85 ARG A O 1
ATOM 670 N N . ASN A 1 86 ? -7.765 2.734 3.231 1.00 90.94 86 ASN A N 1
ATOM 671 C CA . ASN A 1 86 ? -8.836 1.887 3.726 1.00 90.94 86 ASN A CA 1
ATOM 672 C C . ASN A 1 86 ? -8.391 0.430 3.709 1.00 90.94 86 ASN A C 1
ATOM 674 O O . ASN A 1 86 ? -7.596 0.045 2.854 1.00 90.94 86 ASN A O 1
ATOM 678 N N . VAL A 1 87 ? -8.942 -0.383 4.606 1.00 91.50 87 VAL A N 1
ATOM 679 C CA . VAL A 1 87 ? -8.840 -1.838 4.485 1.00 91.50 87 VAL A CA 1
ATOM 680 C C . VAL A 1 87 ? -9.680 -2.257 3.275 1.00 91.50 87 VAL A C 1
ATOM 682 O O . VAL A 1 87 ? -10.862 -1.875 3.207 1.00 91.50 87 VAL A O 1
ATOM 685 N N . PRO A 1 88 ? -9.120 -3.030 2.327 1.00 91.69 88 PRO A N 1
ATOM 686 C CA . PRO A 1 88 ? -9.913 -3.673 1.284 1.00 91.69 88 PRO A CA 1
ATOM 687 C C . PRO A 1 88 ? -11.100 -4.437 1.893 1.00 91.69 88 PRO A C 1
ATOM 689 O O . PRO A 1 88 ? -11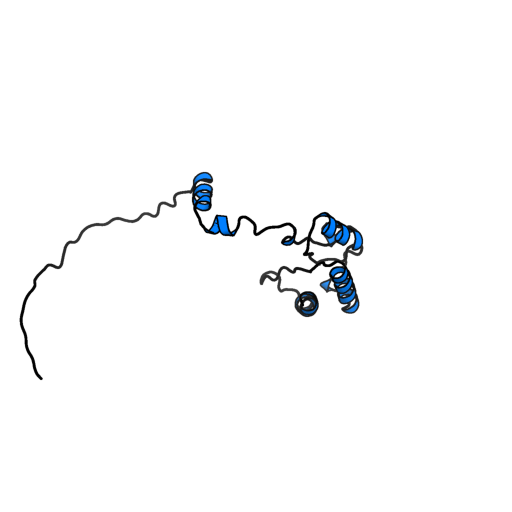.077 -4.804 3.064 1.00 91.69 88 PRO A O 1
ATOM 692 N N . GLU A 1 89 ? -12.164 -4.663 1.125 1.00 91.06 89 GLU A N 1
ATOM 693 C CA . GLU A 1 89 ? -13.401 -5.356 1.555 1.00 91.06 89 GLU A CA 1
ATOM 694 C C . GLU A 1 89 ? -14.289 -4.560 2.518 1.00 91.06 89 GLU A C 1
ATOM 696 O O . GLU A 1 89 ? -15.496 -4.468 2.304 1.00 91.06 89 GLU A O 1
ATOM 701 N N . THR A 1 90 ? -13.718 -3.949 3.554 1.00 88.62 90 THR A N 1
ATOM 702 C CA . THR A 1 90 ? -14.500 -3.286 4.611 1.00 88.62 90 THR A CA 1
ATOM 703 C C . THR A 1 90 ? -14.663 -1.786 4.394 1.00 88.62 90 THR A C 1
ATOM 705 O O . THR A 1 90 ? -15.560 -1.182 4.978 1.00 88.62 90 THR A O 1
ATOM 708 N N . LYS A 1 91 ? -13.795 -1.173 3.574 1.00 83.31 91 LYS A N 1
ATOM 709 C CA . LYS A 1 91 ? -13.704 0.283 3.352 1.00 83.31 91 LYS A CA 1
ATOM 710 C C . LYS A 1 91 ? -13.496 1.103 4.632 1.00 83.31 91 LYS A C 1
ATOM 712 O O . LYS A 1 91 ? -13.632 2.323 4.594 1.00 83.31 91 LYS A O 1
ATOM 717 N N . LYS A 1 92 ? -13.163 0.461 5.755 1.00 88.94 92 LYS A N 1
ATOM 718 C CA . LYS A 1 92 ? -12.819 1.154 6.995 1.00 88.94 92 LYS A CA 1
ATOM 719 C C . LYS A 1 92 ? -11.481 1.852 6.815 1.00 88.94 92 LYS A C 1
ATOM 721 O O . LYS A 1 92 ? -10.522 1.230 6.358 1.00 88.94 92 LYS A O 1
ATOM 726 N N . GLU A 1 93 ? -11.413 3.114 7.210 1.00 87.81 93 GLU A N 1
ATOM 727 C CA . GLU A 1 93 ? -10.159 3.860 7.227 1.00 87.81 93 GLU A CA 1
ATOM 728 C C . GLU A 1 93 ? -9.183 3.255 8.243 1.00 87.81 93 GLU A C 1
ATOM 730 O O . GLU A 1 93 ? -9.514 3.059 9.415 1.00 87.81 93 GLU A O 1
ATOM 735 N N . ILE A 1 94 ? -7.952 2.999 7.797 1.00 86.50 94 ILE A N 1
ATOM 736 C CA . ILE A 1 94 ? -6.913 2.327 8.593 1.00 86.50 94 ILE A CA 1
ATOM 737 C C . ILE A 1 94 ? -6.533 3.156 9.830 1.00 86.50 94 ILE A C 1
ATOM 739 O O . ILE A 1 94 ? -6.198 2.603 10.874 1.00 86.50 94 ILE A O 1
ATOM 743 N N . THR A 1 95 ? -6.670 4.483 9.752 1.00 82.00 95 THR A N 1
ATOM 744 C CA . THR A 1 95 ? -6.410 5.429 10.850 1.00 82.00 95 THR A CA 1
ATOM 745 C C . THR A 1 95 ? -7.260 5.177 12.100 1.00 82.00 95 THR A C 1
ATOM 747 O O . THR A 1 95 ? -6.852 5.558 13.198 1.00 82.00 95 THR A O 1
ATOM 750 N N . PHE A 1 96 ? -8.436 4.561 11.949 1.00 85.50 96 PHE A N 1
ATOM 751 C CA . PHE A 1 96 ? -9.369 4.311 13.053 1.00 85.50 96 PHE A CA 1
ATOM 752 C C . PHE A 1 96 ? -9.375 2.859 13.531 1.00 85.50 96 PHE A C 1
ATOM 754 O O . PHE A 1 96 ? -10.161 2.520 14.416 1.00 85.50 96 PHE A O 1
ATOM 761 N N . LEU A 1 97 ? -8.519 2.003 12.971 1.00 85.38 97 LEU A N 1
ATOM 762 C CA . LEU A 1 97 ? -8.424 0.621 13.419 1.00 85.38 97 LEU A CA 1
ATOM 763 C C . LEU A 1 97 ? -7.735 0.519 14.786 1.00 85.38 97 LEU A C 1
ATOM 765 O O . LEU A 1 97 ? -6.877 1.345 15.121 1.00 85.38 97 LEU A O 1
ATOM 769 N N . PRO A 1 98 ? -8.067 -0.517 15.572 1.00 90.56 98 PRO A N 1
ATOM 770 C CA . PRO A 1 98 ? -7.282 -0.896 16.736 1.00 90.56 98 PRO A CA 1
ATOM 771 C C . PRO A 1 98 ? -5.824 -1.186 16.362 1.00 90.56 98 PRO A C 1
ATOM 773 O O . PRO A 1 98 ? -5.535 -1.737 15.301 1.00 90.56 98 PRO A O 1
ATOM 776 N N . GLU A 1 99 ? -4.895 -0.882 17.269 1.00 85.06 99 GLU A N 1
ATOM 777 C CA . GLU A 1 99 ? -3.458 -1.072 17.030 1.00 85.06 99 GLU A CA 1
ATOM 778 C C . GLU A 1 99 ? -3.097 -2.522 16.673 1.00 85.06 99 GLU A C 1
ATOM 780 O O . GLU A 1 99 ? -2.293 -2.750 15.771 1.00 85.06 99 GLU A O 1
ATOM 785 N N . ALA A 1 100 ? -3.743 -3.499 17.313 1.00 88.88 100 ALA A N 1
ATOM 786 C CA . ALA A 1 100 ? -3.539 -4.916 17.017 1.00 88.88 100 ALA A CA 1
ATOM 787 C C . ALA A 1 100 ? -3.881 -5.272 15.556 1.00 88.88 100 ALA A C 1
ATOM 789 O O . ALA A 1 100 ? -3.161 -6.039 14.921 1.00 88.88 100 ALA A O 1
ATOM 790 N N . GLU A 1 101 ? -4.942 -4.681 14.996 1.00 89.00 101 GLU A N 1
ATOM 791 C CA . GLU A 1 101 ? -5.331 -4.904 13.598 1.00 89.00 101 GLU A CA 1
ATOM 792 C C . GLU A 1 101 ? -4.339 -4.245 12.631 1.00 89.00 101 GLU A C 1
ATOM 794 O O . GLU A 1 101 ? -3.975 -4.835 11.614 1.00 89.00 101 GLU A O 1
ATOM 799 N N . ILE A 1 102 ? -3.833 -3.056 12.976 1.00 88.31 102 ILE A N 1
ATOM 800 C CA . ILE A 1 102 ? -2.793 -2.372 12.194 1.00 88.31 102 ILE A CA 1
ATOM 801 C C . ILE A 1 102 ? -1.504 -3.206 12.169 1.00 88.31 102 ILE A C 1
ATOM 803 O O . ILE A 1 102 ? -0.886 -3.346 11.114 1.00 88.31 102 ILE A O 1
ATOM 807 N N . GLN A 1 103 ? -1.105 -3.790 13.303 1.00 88.44 103 GLN A N 1
ATOM 808 C CA . GLN A 1 103 ? 0.074 -4.657 13.388 1.00 88.44 103 GLN A CA 1
ATOM 809 C C . GLN A 1 103 ? -0.101 -5.963 12.601 1.00 88.44 103 GLN A C 1
ATOM 811 O O . GLN A 1 103 ? 0.838 -6.406 11.940 1.00 88.44 103 GLN A O 1
ATOM 816 N N . ALA A 1 104 ? -1.293 -6.562 12.615 1.00 91.00 104 ALA A N 1
ATOM 817 C CA . ALA A 1 104 ? -1.582 -7.748 11.812 1.00 91.00 104 ALA A CA 1
ATOM 818 C C . ALA A 1 104 ? -1.475 -7.449 10.306 1.00 91.00 104 ALA A C 1
ATOM 820 O O . ALA A 1 104 ? -0.799 -8.176 9.576 1.00 91.00 104 ALA A O 1
ATOM 821 N N . LEU A 1 105 ? -2.058 -6.332 9.858 1.00 89.88 105 LEU A N 1
ATOM 822 C CA . LEU A 1 105 ? -1.954 -5.864 8.474 1.00 89.88 105 LEU A CA 1
ATOM 823 C C . LEU A 1 105 ? -0.493 -5.592 8.078 1.00 89.88 105 LEU A C 1
ATOM 825 O O . LEU A 1 105 ? -0.052 -5.957 6.988 1.00 89.88 105 LEU A O 1
ATOM 829 N N . ALA A 1 106 ? 0.276 -4.976 8.978 1.00 88.81 106 ALA A N 1
ATOM 830 C CA . ALA A 1 106 ? 1.703 -4.734 8.796 1.00 88.81 106 ALA A CA 1
ATOM 831 C C . ALA A 1 106 ? 2.486 -6.034 8.581 1.00 88.81 106 ALA A C 1
ATOM 833 O O . ALA A 1 106 ? 3.279 -6.134 7.644 1.00 88.81 106 ALA A O 1
ATOM 834 N N . ALA A 1 107 ? 2.249 -7.027 9.440 1.00 92.19 107 ALA A N 1
ATOM 835 C CA . ALA A 1 107 ? 2.914 -8.321 9.384 1.00 92.19 107 ALA A CA 1
ATOM 836 C C . ALA A 1 107 ? 2.574 -9.074 8.092 1.00 92.19 107 ALA A C 1
ATOM 838 O O . ALA A 1 107 ? 3.462 -9.649 7.460 1.00 92.19 107 ALA A O 1
ATOM 839 N N . GLU A 1 108 ? 1.314 -9.023 7.655 1.00 94.31 108 GLU A N 1
ATOM 840 C CA . GLU A 1 108 ? 0.890 -9.620 6.390 1.00 94.31 108 GLU A CA 1
ATOM 841 C C . GLU A 1 108 ? 1.634 -8.992 5.202 1.00 94.31 108 GLU A C 1
ATOM 843 O O . GLU A 1 108 ? 2.235 -9.710 4.399 1.00 94.31 108 GLU A O 1
ATOM 848 N N . LEU A 1 109 ? 1.682 -7.659 5.116 1.00 94.38 109 LEU A N 1
ATOM 849 C CA . LEU A 1 109 ? 2.401 -6.956 4.047 1.00 94.38 109 LEU A CA 1
ATOM 850 C C . LEU A 1 109 ? 3.907 -7.254 4.077 1.00 94.38 109 LEU A C 1
ATOM 852 O O . LEU A 1 109 ? 4.502 -7.537 3.033 1.00 94.38 109 LEU A O 1
ATOM 856 N N . ALA A 1 110 ? 4.510 -7.272 5.268 1.00 93.38 110 ALA A N 1
ATOM 857 C CA . ALA A 1 110 ? 5.923 -7.586 5.453 1.00 93.38 110 ALA A CA 1
ATOM 858 C C . ALA A 1 110 ? 6.258 -9.024 5.023 1.00 93.38 110 ALA A C 1
ATOM 860 O O . ALA A 1 110 ? 7.245 -9.238 4.315 1.00 93.38 110 ALA A O 1
ATOM 861 N N . SER A 1 111 ? 5.413 -10.004 5.368 1.00 96.44 111 SER A N 1
ATOM 862 C CA . SER A 1 111 ? 5.582 -11.401 4.937 1.00 96.44 111 SER A CA 1
ATOM 863 C C . SER A 1 111 ? 5.528 -11.559 3.411 1.00 96.44 111 SER A C 1
ATOM 865 O O . SER A 1 111 ? 6.226 -12.402 2.845 1.00 96.44 111 SER A O 1
ATOM 867 N N . ASN A 1 112 ? 4.799 -10.668 2.730 1.00 96.50 112 ASN A N 1
ATOM 868 C CA . ASN A 1 112 ? 4.725 -10.580 1.271 1.00 96.50 112 ASN A CA 1
ATOM 869 C C . ASN A 1 112 ? 5.792 -9.650 0.662 1.00 96.50 112 ASN A C 1
ATOM 871 O O . ASN A 1 112 ? 5.760 -9.350 -0.529 1.00 96.50 112 ASN A O 1
ATOM 875 N N . LYS A 1 113 ? 6.783 -9.207 1.448 1.00 95.50 113 LYS A N 1
ATOM 876 C CA . LYS A 1 113 ? 7.881 -8.323 1.011 1.00 95.50 113 LYS A CA 1
ATOM 877 C C . LYS A 1 113 ? 7.395 -6.980 0.439 1.00 95.50 113 LYS A C 1
ATOM 879 O O . LYS A 1 113 ? 8.100 -6.361 -0.362 1.00 95.50 113 LYS A O 1
ATOM 884 N N . LEU A 1 114 ? 6.215 -6.521 0.857 1.00 95.25 114 LEU A N 1
ATOM 885 C CA . LEU A 1 114 ? 5.661 -5.217 0.508 1.00 95.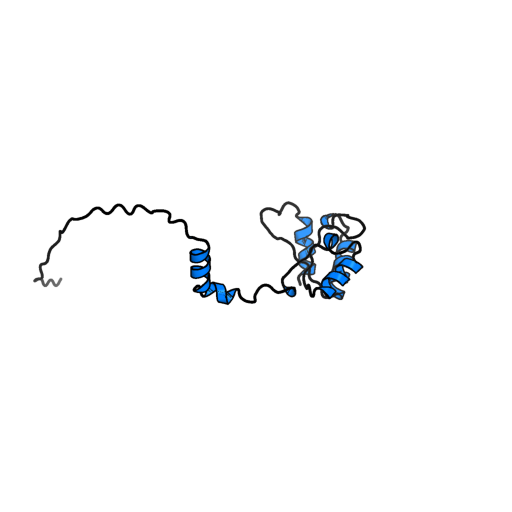25 114 LEU A CA 1
ATOM 886 C C . LEU A 1 114 ? 5.969 -4.209 1.613 1.00 95.25 114 LEU A C 1
ATOM 888 O O . LEU A 1 114 ? 5.797 -4.481 2.798 1.00 95.25 114 LEU A O 1
ATOM 892 N N . LYS A 1 115 ? 6.419 -3.023 1.210 1.00 92.94 115 LYS A N 1
ATOM 893 C CA . LYS A 1 115 ? 6.654 -1.884 2.097 1.00 92.94 115 LYS A CA 1
ATOM 894 C C . LYS A 1 115 ? 5.491 -0.912 2.006 1.00 92.94 115 LYS A C 1
ATOM 896 O O . LYS A 1 115 ? 4.854 -0.808 0.960 1.00 92.94 115 LYS A O 1
ATOM 901 N N . VAL A 1 116 ? 5.253 -0.148 3.064 1.00 90.81 116 VAL A N 1
ATOM 902 C CA . VAL A 1 116 ? 4.226 0.898 3.043 1.00 90.81 116 VAL A CA 1
ATOM 903 C C . VAL A 1 116 ? 4.874 2.254 2.833 1.00 90.81 116 VAL A C 1
ATOM 905 O O . VAL A 1 116 ? 5.804 2.629 3.548 1.00 90.81 116 VAL A O 1
ATOM 908 N N . SER A 1 117 ? 4.385 2.993 1.842 1.00 88.19 117 SER A N 1
ATOM 909 C CA . SER A 1 117 ? 4.678 4.414 1.688 1.00 88.19 117 SER A CA 1
ATOM 910 C C . SER A 1 117 ? 3.546 5.247 2.279 1.00 88.19 117 SER A C 1
ATOM 912 O O . SER A 1 117 ? 2.397 4.818 2.366 1.00 88.19 117 SER A O 1
ATOM 914 N N . PHE A 1 118 ? 3.875 6.463 2.702 1.00 77.19 118 PHE A N 1
ATOM 915 C CA . PHE A 1 118 ? 2.887 7.453 3.101 1.00 77.19 118 PHE A CA 1
ATOM 916 C C . PHE A 1 118 ? 3.307 8.821 2.582 1.00 77.19 118 PHE A C 1
ATOM 918 O O . PHE A 1 118 ? 4.486 9.189 2.638 1.00 77.19 118 PHE A O 1
ATOM 925 N N . LEU A 1 119 ? 2.334 9.588 2.095 1.00 71.19 119 LEU A N 1
ATOM 926 C CA . LEU A 1 119 ? 2.559 10.937 1.601 1.00 71.19 119 LEU A CA 1
ATOM 927 C C . LEU A 1 119 ? 2.748 11.910 2.774 1.00 71.19 119 LEU A C 1
ATOM 929 O O . LEU A 1 119 ? 1.814 12.552 3.252 1.00 71.19 119 LEU A O 1
ATOM 933 N N . ASN A 1 120 ? 3.990 12.036 3.236 1.00 65.56 120 ASN A N 1
ATOM 934 C CA . ASN A 1 120 ? 4.363 12.953 4.308 1.00 65.56 120 ASN A CA 1
ATOM 935 C C . ASN A 1 120 ? 4.534 14.384 3.773 1.00 65.56 120 ASN A C 1
ATOM 937 O O . ASN A 1 120 ? 5.638 14.806 3.429 1.00 65.56 120 ASN A O 1
ATOM 941 N N . THR A 1 121 ? 3.437 15.138 3.693 1.00 61.81 121 THR A N 1
ATOM 942 C CA . THR A 1 121 ? 3.467 16.558 3.310 1.00 61.81 121 THR A CA 1
ATOM 943 C C . THR A 1 121 ? 2.834 17.425 4.388 1.00 61.81 121 THR A C 1
ATOM 945 O O . THR A 1 121 ? 1.879 17.023 5.050 1.00 61.81 121 THR A O 1
ATOM 948 N N . SER A 1 122 ? 3.344 18.650 4.552 1.00 63.38 122 SER A N 1
ATOM 949 C CA . SER A 1 122 ? 2.806 19.653 5.484 1.00 63.38 122 SER A CA 1
ATOM 950 C C . SER A 1 122 ? 1.322 19.947 5.252 1.00 63.38 122 SER A C 1
ATOM 952 O O . SER A 1 122 ? 0.619 20.297 6.192 1.00 63.38 122 SER A O 1
ATOM 954 N N . LEU A 1 123 ? 0.857 19.768 4.011 1.00 56.44 123 LEU A N 1
ATOM 955 C CA . LEU A 1 123 ? -0.519 19.992 3.580 1.00 56.44 123 LEU A CA 1
ATOM 956 C C . LEU A 1 123 ? -1.497 18.916 4.088 1.00 56.44 123 LEU A C 1
ATOM 958 O O . LEU A 1 123 ? -2.696 19.144 4.054 1.00 56.44 123 LEU A O 1
ATOM 962 N N . LEU A 1 124 ? -1.010 17.759 4.558 1.00 58.03 124 LEU A N 1
ATOM 963 C CA . LEU A 1 124 ? -1.835 16.607 4.954 1.00 58.03 124 LEU A CA 1
ATOM 964 C C . LEU A 1 124 ? -1.624 16.171 6.419 1.00 58.03 124 LEU A C 1
ATOM 966 O O . LEU A 1 124 ? -2.060 15.092 6.816 1.00 58.03 124 LEU A O 1
ATOM 970 N N . LYS A 1 125 ? -0.989 17.003 7.261 1.00 56.78 125 LYS A N 1
ATOM 971 C CA . LYS A 1 125 ? -0.682 16.708 8.682 1.00 56.78 125 LYS A CA 1
ATOM 972 C C . LYS A 1 125 ? -1.888 16.770 9.639 1.00 56.78 125 LYS A C 1
ATOM 974 O O . LYS A 1 125 ? -1.718 17.015 10.829 1.00 56.78 125 LYS A O 1
ATOM 979 N N . PHE A 1 126 ? -3.102 16.516 9.161 1.00 57.88 126 PHE A N 1
ATOM 980 C CA . PHE A 1 126 ? -4.316 16.591 9.982 1.00 57.88 126 PHE A CA 1
ATOM 981 C C . PHE A 1 126 ? -4.557 15.344 10.857 1.00 57.88 126 PHE A C 1
ATOM 983 O O . PHE A 1 126 ? -5.426 15.372 11.724 1.00 57.88 126 PHE A O 1
ATOM 990 N N . PHE A 1 127 ? -3.768 14.270 10.686 1.00 53.16 127 PHE A N 1
ATOM 991 C CA . PHE A 1 127 ? -3.963 12.986 11.377 1.00 53.16 127 PHE A CA 1
ATOM 992 C C . PHE A 1 127 ? -2.712 12.531 12.160 1.00 53.16 127 PHE A C 1
ATOM 994 O O . PHE A 1 127 ? -1.845 11.846 11.612 1.00 53.16 127 PHE A O 1
ATOM 1001 N N . PRO A 1 128 ? -2.597 12.870 13.459 1.00 51.78 128 PRO A N 1
ATOM 1002 C CA . PRO A 1 128 ? -1.399 12.588 14.258 1.00 51.78 128 PRO A CA 1
ATOM 1003 C C . PRO A 1 128 ? -1.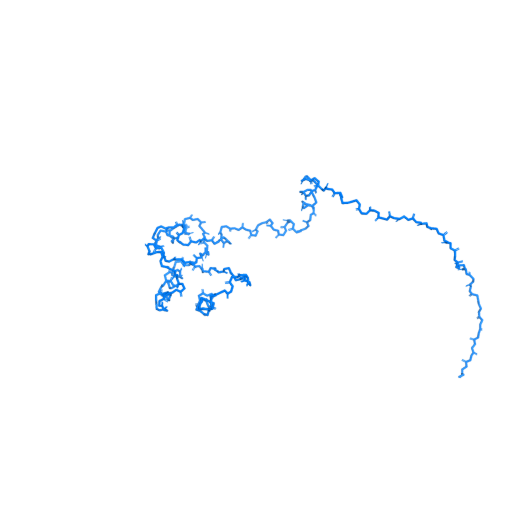181 11.097 14.585 1.00 51.78 128 PRO A C 1
ATOM 1005 O O . PRO A 1 128 ? -0.034 10.679 14.741 1.00 51.78 128 PRO A O 1
ATOM 1008 N N . LYS A 1 129 ? -2.240 10.272 14.647 1.00 52.03 129 LYS A N 1
ATOM 1009 C CA . LYS A 1 129 ? -2.133 8.843 15.020 1.00 52.03 129 LYS A CA 1
ATOM 1010 C C . LYS A 1 129 ? -1.388 7.987 13.989 1.00 52.03 129 LYS A C 1
ATOM 1012 O O . LYS A 1 129 ? -0.609 7.116 14.370 1.00 52.03 129 LYS A O 1
ATOM 1017 N N . LEU A 1 130 ? -1.564 8.260 12.695 1.00 50.16 130 LEU A N 1
ATOM 1018 C CA . LEU A 1 130 ? -0.944 7.460 11.632 1.00 50.16 130 LEU A CA 1
ATOM 1019 C C . LEU A 1 130 ? 0.582 7.662 11.579 1.00 50.16 130 LEU A C 1
ATOM 1021 O O . LEU A 1 130 ? 1.334 6.733 11.300 1.00 50.16 130 LEU A O 1
ATOM 1025 N N . SER A 1 131 ? 1.052 8.865 11.926 1.00 51.59 131 SER A N 1
ATOM 1026 C CA . SER A 1 131 ? 2.475 9.222 11.895 1.00 51.59 131 SER A CA 1
ATOM 1027 C C . SER A 1 131 ? 3.310 8.579 13.014 1.00 51.59 131 SER A C 1
ATOM 1029 O O . SER A 1 131 ? 4.540 8.586 12.915 1.00 51.59 131 SER A O 1
ATOM 1031 N N . ILE A 1 132 ? 2.682 8.066 14.078 1.00 47.59 132 ILE A N 1
ATOM 1032 C CA . ILE A 1 132 ? 3.375 7.459 15.227 1.00 47.59 132 ILE A CA 1
ATOM 1033 C C . ILE A 1 132 ? 3.501 5.942 15.045 1.00 47.59 132 ILE A C 1
ATOM 1035 O O . ILE A 1 132 ? 4.586 5.406 15.255 1.00 47.59 132 ILE A O 1
ATOM 1039 N N . HIS A 1 133 ? 2.454 5.264 14.563 1.00 47.25 133 HIS A N 1
ATOM 1040 C CA . HIS A 1 133 ? 2.487 3.806 14.390 1.00 47.25 133 HIS A CA 1
ATOM 1041 C C . HIS A 1 133 ? 3.214 3.349 13.112 1.00 47.25 133 HIS A C 1
ATOM 1043 O O . HIS A 1 133 ? 3.821 2.282 13.118 1.00 47.25 133 HIS A O 1
ATOM 1049 N N . LEU A 1 134 ? 3.276 4.166 12.047 1.00 50.28 134 LEU A N 1
ATOM 1050 C CA . LEU A 1 134 ? 4.035 3.802 10.835 1.00 50.28 134 LEU A CA 1
ATOM 1051 C C . LEU A 1 134 ? 5.559 3.782 11.027 1.00 50.28 134 LEU A C 1
ATOM 1053 O O . LEU A 1 134 ? 6.260 3.189 10.210 1.00 50.28 134 LEU A O 1
ATOM 1057 N N . LYS A 1 135 ? 6.094 4.389 12.097 1.00 49.12 135 LYS A N 1
ATOM 1058 C CA . LYS A 1 135 ? 7.533 4.296 12.406 1.00 49.12 135 LYS A CA 1
ATOM 1059 C C . LYS A 1 135 ? 7.977 2.850 12.661 1.00 49.12 135 LYS A C 1
ATOM 1061 O O . LYS A 1 135 ? 9.128 2.535 12.391 1.00 49.12 135 LYS A O 1
ATOM 1066 N N . PHE A 1 136 ? 7.066 1.976 13.094 1.00 39.50 136 PHE A N 1
ATOM 1067 C CA . PHE A 1 136 ? 7.319 0.543 13.291 1.00 39.50 136 PHE A CA 1
ATOM 1068 C C . PHE A 1 136 ? 7.264 -0.284 11.998 1.00 39.50 136 PHE A C 1
ATOM 1070 O O . PHE A 1 136 ? 7.579 -1.466 12.019 1.00 39.50 136 PHE A O 1
ATOM 1077 N N . LEU A 1 137 ? 6.876 0.326 10.875 1.00 42.25 137 LEU A N 1
ATOM 1078 C CA . LEU A 1 137 ? 6.621 -0.355 9.601 1.00 42.25 137 LEU A CA 1
ATOM 1079 C C . LEU A 1 137 ? 7.685 -0.056 8.530 1.00 42.25 137 LEU A C 1
ATOM 1081 O O . LEU A 1 137 ? 7.664 -0.632 7.445 1.00 42.25 137 LEU A O 1
ATOM 1085 N N . ILE A 1 138 ? 8.589 0.883 8.827 1.00 42.75 138 ILE A N 1
ATOM 1086 C CA . ILE A 1 138 ? 9.644 1.373 7.926 1.00 42.75 138 ILE A CA 1
ATOM 1087 C C . ILE A 1 138 ? 11.048 0.932 8.406 1.00 42.75 138 ILE A C 1
ATOM 1089 O O . ILE A 1 138 ? 12.023 1.160 7.690 1.00 42.75 138 ILE A O 1
ATOM 1093 N N . ALA A 1 139 ? 11.160 0.287 9.576 1.00 37.72 139 ALA A N 1
ATOM 1094 C CA . ALA A 1 139 ? 12.418 -0.275 10.085 1.00 37.72 139 ALA A CA 1
ATOM 1095 C C . ALA A 1 139 ? 12.738 -1.635 9.446 1.00 37.72 139 ALA A C 1
ATOM 1097 O O . ALA A 1 139 ? 11.820 -2.481 9.373 1.00 37.72 139 ALA A O 1
#

Radius of gyration: 30.69 Å; Cα contacts (8 Å, |Δi|>4): 119; chains: 1; bounding box: 74×71×46 Å

Sequence (139 aa):
MPVWRNSGIIAMMHSTTSLLRRSLLLRSLSRRELLGTLAAAPLAQAFRGKITKASLSALTDQIGRTQREAIAFAHQYGLRWVELRNVPETKKEITFLPEAEIQALAAELASNKLKVSFLNTSLLKFFPKLSIHLKFLIA

Mean predicted aligned error: 16.56 Å